Protein AF-A0A9E5XXP0-F1 (afdb_monomer)

Sequence (62 aa):
MMFKACKQCGRLVPKTEERCPYCGSKEFSEKVAGAIFILDAQHSIIAKILNKEEGIFALKRE

Radius of gyration: 11.29 Å; Cα contacts (8 Å, |Δi|>4): 117; chains: 1; bounding box: 27×21×29 Å

Structure (mmCIF, N/CA/C/O backbone):
data_AF-A0A9E5XXP0-F1
#
_entry.id   AF-A0A9E5XXP0-F1
#
loop_
_atom_site.group_PDB
_atom_site.id
_atom_site.type_symbol
_atom_site.label_atom_id
_atom_site.label_alt_id
_atom_site.label_comp_id
_atom_site.label_asym_id
_atom_site.label_entity_id
_atom_site.label_seq_id
_atom_site.pdbx_PDB_ins_code
_atom_site.Cartn_x
_atom_site.Cartn_y
_atom_site.Cartn_z
_atom_site.occupancy
_atom_site.B_iso_or_equiv
_atom_site.auth_seq_id
_atom_site.auth_comp_id
_atom_site.auth_asym_id
_atom_site.auth_atom_id
_atom_site.pdbx_PDB_model_num
ATOM 1 N N . MET A 1 1 ? -10.961 12.088 3.804 1.00 61.47 1 MET A N 1
ATOM 2 C CA . MET A 1 1 ? -10.504 11.005 2.900 1.00 61.47 1 MET A CA 1
ATOM 3 C C . MET A 1 1 ? -11.295 9.736 3.194 1.00 61.47 1 MET A C 1
ATOM 5 O O . MET A 1 1 ? -11.425 9.393 4.361 1.00 61.47 1 MET A O 1
ATOM 9 N N . MET A 1 2 ? -11.827 9.057 2.172 1.00 84.69 2 MET A N 1
ATOM 10 C CA . MET A 1 2 ? -12.575 7.787 2.316 1.00 84.69 2 MET A CA 1
ATOM 11 C C . MET A 1 2 ? -11.673 6.551 2.467 1.00 84.69 2 MET A C 1
ATOM 13 O O . MET A 1 2 ? -12.169 5.447 2.679 1.00 84.69 2 MET A O 1
ATOM 17 N N . PHE A 1 3 ? -10.354 6.736 2.398 1.00 92.44 3 PHE A N 1
ATOM 18 C CA . PHE A 1 3 ? -9.367 5.664 2.437 1.00 92.44 3 PHE A CA 1
ATOM 19 C C . PHE A 1 3 ? -8.441 5.799 3.644 1.00 92.44 3 PHE A C 1
ATOM 21 O O . PHE A 1 3 ? -8.183 6.905 4.124 1.00 92.44 3 PHE A O 1
ATOM 28 N N . LYS A 1 4 ? -7.933 4.657 4.099 1.00 95.25 4 LYS A N 1
ATOM 29 C CA . LYS A 1 4 ? -6.862 4.514 5.088 1.00 95.25 4 LYS A CA 1
ATOM 30 C C . LYS A 1 4 ? -5.770 3.619 4.511 1.00 95.25 4 LYS A C 1
ATOM 32 O O . LYS A 1 4 ? -6.049 2.764 3.670 1.00 95.25 4 LYS A O 1
ATOM 37 N N . ALA A 1 5 ? -4.528 3.810 4.937 1.00 97.12 5 ALA A N 1
ATOM 38 C CA . ALA A 1 5 ? -3.413 2.979 4.493 1.00 97.12 5 ALA A CA 1
ATOM 39 C C . ALA A 1 5 ? -3.156 1.853 5.489 1.00 97.12 5 ALA A C 1
ATOM 41 O O . ALA A 1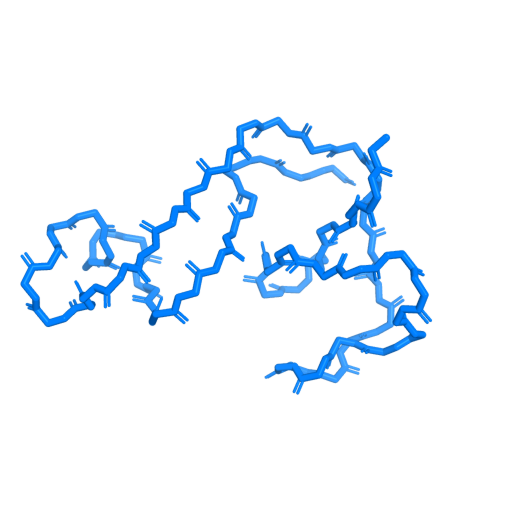 5 ? -3.038 2.098 6.687 1.00 97.12 5 ALA A O 1
ATOM 42 N N . CYS A 1 6 ? -3.009 0.622 5.012 1.00 97.00 6 CYS A N 1
ATOM 43 C CA . CYS A 1 6 ? -2.525 -0.468 5.852 1.00 97.00 6 CYS A CA 1
ATOM 44 C C . CYS A 1 6 ? -1.073 -0.195 6.273 1.00 97.00 6 CYS A C 1
ATOM 46 O O . CYS A 1 6 ? -0.215 -0.007 5.408 1.00 97.00 6 CYS A O 1
ATOM 48 N N . LYS A 1 7 ? -0.774 -0.206 7.579 1.00 95.88 7 LYS A N 1
ATOM 49 C CA . LYS A 1 7 ? 0.593 0.038 8.075 1.00 95.88 7 LYS A CA 1
ATOM 50 C C . LYS A 1 7 ? 1.566 -1.045 7.601 1.00 95.88 7 LYS A C 1
ATOM 52 O O . LYS A 1 7 ? 2.660 -0.710 7.150 1.00 95.88 7 LYS A O 1
ATOM 57 N N . GLN A 1 8 ? 1.109 -2.299 7.552 1.00 95.31 8 GLN A N 1
ATOM 58 C CA . GLN A 1 8 ? 1.904 -3.453 7.129 1.00 95.31 8 GLN A CA 1
ATOM 59 C C . GLN A 1 8 ? 2.253 -3.427 5.628 1.00 95.31 8 GLN A C 1
ATOM 61 O O . GLN A 1 8 ? 3.420 -3.310 5.267 1.00 95.31 8 GLN A O 1
ATOM 66 N N . CYS A 1 9 ? 1.266 -3.500 4.726 1.00 95.00 9 CYS A N 1
ATOM 67 C CA . CYS A 1 9 ? 1.539 -3.644 3.284 1.00 95.00 9 CYS A CA 1
ATOM 68 C C . CYS A 1 9 ? 1.536 -2.322 2.493 1.00 95.00 9 CYS A C 1
ATOM 70 O O . CYS A 1 9 ? 2.115 -2.249 1.403 1.00 95.00 9 CYS A O 1
ATOM 72 N N . GLY A 1 10 ? 0.910 -1.271 3.032 1.00 95.12 10 GLY A N 1
ATOM 73 C CA . GLY A 1 10 ? 0.823 0.048 2.404 1.00 95.12 10 GLY A CA 1
ATOM 74 C C . GLY A 1 10 ? -0.341 0.282 1.466 1.00 95.12 10 GLY A C 1
ATOM 75 O O . GLY A 1 10 ? -0.454 1.386 0.936 1.00 95.12 10 GLY A O 1
ATOM 76 N N . ARG A 1 11 ? -1.202 -0.715 1.257 1.00 96.69 11 ARG A N 1
ATOM 77 C CA . ARG A 1 11 ? -2.373 -0.555 0.396 1.00 96.69 11 ARG A CA 1
ATOM 78 C C . ARG A 1 11 ? -3.352 0.451 0.975 1.00 96.69 11 ARG A C 1
ATOM 80 O O . ARG A 1 11 ? -3.589 0.471 2.187 1.00 96.69 11 ARG A O 1
ATOM 87 N N . LEU A 1 12 ? -3.920 1.256 0.087 1.00 96.19 12 LEU A N 1
ATOM 88 C CA . LEU A 1 12 ? -5.059 2.100 0.395 1.00 96.19 12 LEU A CA 1
ATOM 89 C C . LEU A 1 12 ? -6.327 1.255 0.320 1.00 96.19 12 LEU A C 1
ATOM 91 O O . LEU A 1 12 ? -6.603 0.613 -0.689 1.00 96.19 12 LEU A O 1
ATOM 95 N N . VAL A 1 13 ? -7.074 1.240 1.417 1.00 95.88 13 VAL A N 1
ATOM 96 C CA . VAL A 1 13 ? -8.328 0.498 1.553 1.00 95.88 13 VAL A CA 1
ATOM 97 C C . VAL A 1 13 ? -9.430 1.439 2.030 1.00 95.88 13 VAL A C 1
ATOM 99 O O . VAL A 1 13 ? -9.124 2.433 2.703 1.00 95.88 13 VAL A O 1
ATOM 102 N N . PRO A 1 14 ? -10.703 1.171 1.701 1.00 95.06 14 PRO A N 1
ATOM 103 C CA . PRO A 1 14 ? -11.821 1.927 2.251 1.00 95.06 14 PRO A CA 1
ATOM 104 C C . PRO A 1 14 ? -11.790 1.945 3.783 1.00 95.06 14 PRO A C 1
ATOM 106 O O . PRO A 1 14 ? -11.395 0.971 4.427 1.00 95.06 14 PRO A O 1
ATOM 109 N N . LYS A 1 15 ? -12.225 3.048 4.400 1.00 93.12 15 LYS A N 1
ATOM 110 C CA . LYS A 1 15 ? -12.277 3.144 5.870 1.00 93.12 15 LYS A CA 1
ATOM 111 C C . LYS A 1 15 ? -13.191 2.096 6.515 1.00 93.12 15 LYS A C 1
ATOM 113 O O . LYS A 1 15 ? -12.920 1.712 7.653 1.00 93.12 15 LYS A O 1
ATOM 118 N N . THR A 1 16 ? -14.195 1.625 5.777 1.00 94.12 16 THR A N 1
ATOM 119 C CA . THR A 1 16 ? -15.148 0.578 6.171 1.00 94.12 16 THR A CA 1
ATOM 120 C C . THR A 1 16 ? -14.501 -0.792 6.372 1.00 94.12 16 THR A C 1
ATOM 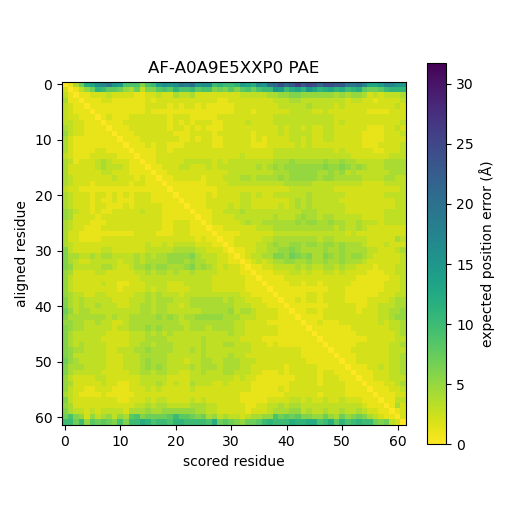122 O O . THR A 1 16 ? -15.072 -1.623 7.065 1.00 94.12 16 THR A O 1
ATOM 125 N N . GLU A 1 17 ? -13.311 -1.033 5.813 1.00 95.25 17 GLU A N 1
ATOM 126 C CA . GLU A 1 17 ? -12.611 -2.313 5.952 1.00 95.25 17 GLU A CA 1
ATOM 127 C C . GLU A 1 17 ? -12.032 -2.486 7.357 1.00 95.25 17 GLU A C 1
ATOM 129 O O . GLU A 1 17 ? -11.090 -1.792 7.739 1.00 95.25 17 GLU A O 1
ATOM 134 N N . GLU A 1 18 ? -12.533 -3.437 8.140 1.00 94.81 18 GLU A N 1
ATOM 135 C CA . GLU A 1 18 ? -11.994 -3.727 9.478 1.00 94.81 18 GLU A CA 1
ATOM 136 C C . GLU A 1 18 ? -10.640 -4.450 9.434 1.00 94.81 18 GLU A C 1
ATOM 138 O O . GLU A 1 18 ? -9.837 -4.360 10.366 1.00 94.81 18 GLU A O 1
ATOM 143 N N . ARG A 1 19 ? -10.363 -5.161 8.337 1.00 97.31 19 ARG A N 1
ATOM 144 C CA . ARG A 1 19 ? -9.143 -5.941 8.127 1.00 97.31 19 ARG A CA 1
ATOM 145 C C . ARG A 1 19 ? -8.653 -5.736 6.703 1.00 97.31 19 ARG A C 1
ATOM 147 O O . ARG A 1 19 ? -9.444 -5.669 5.777 1.00 97.31 19 ARG A O 1
ATOM 154 N N . CYS A 1 20 ? -7.341 -5.633 6.513 1.00 96.50 20 CYS A N 1
ATOM 155 C CA . CYS A 1 20 ? -6.777 -5.419 5.190 1.00 96.50 20 CYS A CA 1
ATOM 156 C C . CYS A 1 20 ? -7.025 -6.674 4.337 1.00 96.50 20 CYS A C 1
ATOM 158 O O . CYS A 1 20 ? -6.466 -7.722 4.675 1.00 96.50 20 CYS A O 1
ATOM 160 N N . PRO A 1 21 ? -7.777 -6.590 3.225 1.00 96.25 21 PRO A N 1
ATOM 161 C CA . PRO A 1 21 ? -8.133 -7.766 2.427 1.00 96.25 21 PRO A CA 1
ATOM 162 C C . PRO A 1 21 ? -6.930 -8.385 1.703 1.00 96.25 21 PRO A C 1
ATOM 164 O O . PRO A 1 21 ? -7.013 -9.495 1.199 1.00 96.25 21 PRO A O 1
ATOM 167 N N . TYR A 1 22 ? -5.792 -7.688 1.685 1.00 95.38 22 TYR A N 1
ATOM 168 C CA . TYR A 1 22 ? -4.596 -8.107 0.958 1.00 95.38 22 TYR A CA 1
ATOM 169 C C . TYR A 1 22 ? -3.528 -8.761 1.836 1.00 95.38 22 TYR A C 1
ATOM 171 O O . TYR A 1 22 ? -2.728 -9.546 1.349 1.00 95.38 22 TYR A O 1
ATOM 179 N N . CYS A 1 23 ? -3.466 -8.415 3.125 1.00 95.62 23 CYS A N 1
ATOM 180 C CA . CYS A 1 23 ? -2.431 -8.944 4.025 1.00 95.62 23 CYS A CA 1
ATOM 181 C C . CYS A 1 23 ? -2.956 -9.377 5.398 1.00 95.62 23 CYS A C 1
ATOM 183 O O . CYS A 1 23 ? -2.195 -9.882 6.217 1.00 95.62 23 CYS A O 1
ATOM 185 N N . GLY A 1 24 ? -4.238 -9.144 5.686 1.00 96.44 24 GLY A N 1
ATOM 186 C CA . GLY A 1 24 ? -4.865 -9.533 6.943 1.00 96.44 24 GLY A CA 1
ATOM 187 C C . GLY A 1 24 ? -4.531 -8.652 8.152 1.00 96.44 24 GLY A C 1
ATOM 188 O O . GLY A 1 24 ? -5.018 -8.948 9.242 1.00 96.44 24 GLY A O 1
ATOM 189 N N . SER A 1 25 ? -3.746 -7.584 8.016 1.00 96.88 25 SER A N 1
ATOM 190 C CA . SER A 1 25 ? -3.486 -6.660 9.131 1.00 96.88 25 SER A CA 1
ATOM 191 C C . SER A 1 25 ? -4.749 -5.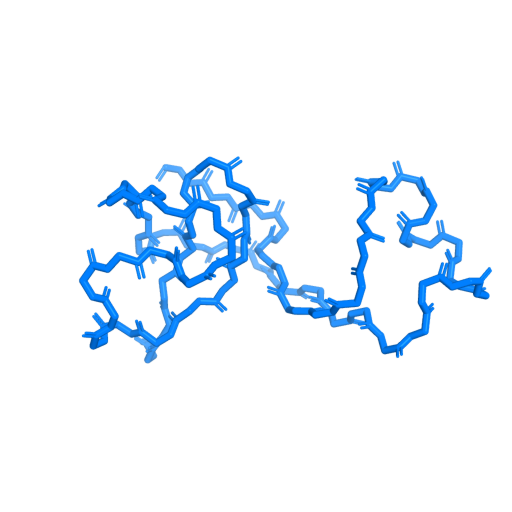884 9.537 1.00 96.88 25 SER A C 1
ATOM 193 O O . SER A 1 25 ? -5.574 -5.550 8.685 1.00 96.88 25 SER A O 1
ATOM 195 N N . LYS A 1 26 ? -4.886 -5.571 10.830 1.00 96.50 26 LYS A N 1
ATOM 196 C CA . LYS A 1 26 ? -5.900 -4.641 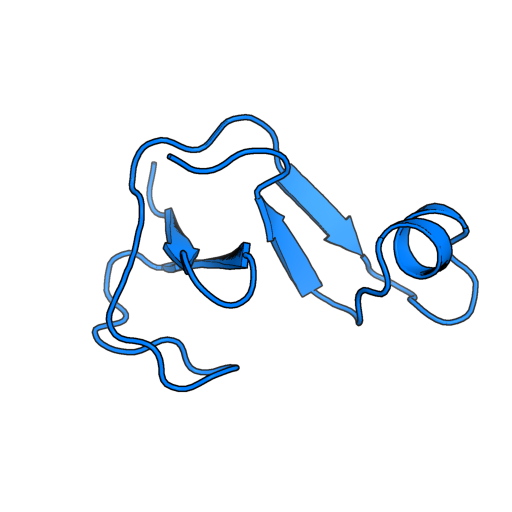11.368 1.00 96.50 26 LYS A CA 1
ATOM 197 C C . LYS A 1 26 ? -5.319 -3.255 11.679 1.00 96.50 26 LYS A C 1
ATOM 199 O O . LYS A 1 26 ? -6.021 -2.383 12.180 1.00 96.50 26 LYS A O 1
ATOM 204 N N . GLU A 1 27 ? -4.036 -3.049 11.389 1.00 96.69 27 GLU A N 1
ATOM 205 C CA . GLU A 1 27 ? -3.334 -1.805 11.680 1.00 96.69 27 GLU A CA 1
ATOM 206 C C . GLU A 1 27 ? -3.365 -0.871 10.474 1.00 96.69 27 GLU A C 1
ATOM 208 O O . GLU A 1 27 ? -2.849 -1.173 9.389 1.00 96.69 27 GLU A O 1
ATOM 213 N N . PHE A 1 28 ? -3.956 0.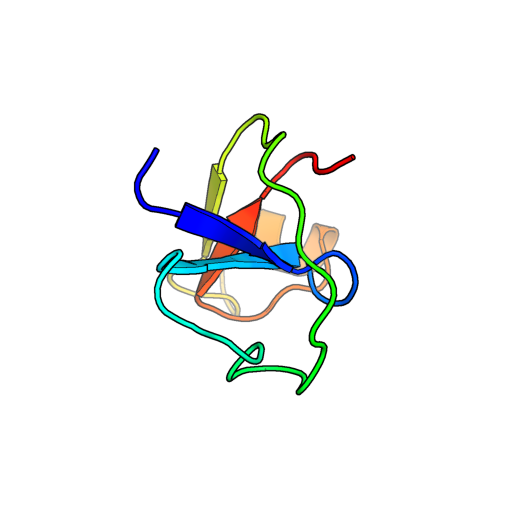302 10.682 1.00 96.62 28 PHE A N 1
ATOM 214 C CA . PHE A 1 28 ? -4.146 1.299 9.641 1.00 96.62 28 PHE A CA 1
ATOM 215 C C . PHE A 1 28 ? -3.659 2.677 10.078 1.00 96.62 28 PHE A C 1
ATOM 217 O O . PHE A 1 28 ? -3.626 3.004 11.263 1.00 96.62 28 PHE A O 1
ATOM 224 N N . SER A 1 29 ? -3.292 3.490 9.093 1.00 95.31 29 SER A N 1
ATOM 225 C CA . SER A 1 29 ? -3.018 4.912 9.240 1.00 95.31 29 SER A CA 1
ATOM 226 C C . SER A 1 29 ? -4.045 5.724 8.464 1.00 95.31 29 SER A C 1
ATOM 228 O O . SER A 1 29 ? -4.318 5.440 7.294 1.00 95.31 29 SER A O 1
ATOM 230 N N . GLU A 1 30 ? -4.587 6.760 9.098 1.00 93.62 30 GLU A N 1
ATOM 231 C CA . GLU A 1 30 ? -5.364 7.792 8.403 1.00 93.62 30 GLU A CA 1
ATOM 232 C C . GLU A 1 30 ? -4.485 8.931 7.869 1.00 93.62 30 GLU A C 1
ATOM 234 O O . GLU A 1 30 ? -4.921 9.703 7.016 1.00 93.62 30 GLU A O 1
ATOM 239 N N . LYS A 1 31 ? -3.241 9.032 8.351 1.00 93.12 31 LYS A N 1
ATOM 240 C CA . LYS A 1 31 ? -2.275 10.043 7.924 1.00 93.12 31 LYS A CA 1
ATOM 241 C C . LYS A 1 31 ? -1.500 9.511 6.729 1.00 93.12 31 LYS A C 1
ATOM 243 O O . LYS A 1 31 ? -0.486 8.829 6.871 1.00 93.12 31 LYS A O 1
ATOM 248 N N . VAL A 1 32 ? -2.011 9.815 5.543 1.00 91.50 32 VAL A N 1
ATOM 249 C CA . VAL A 1 32 ? -1.421 9.389 4.275 1.00 91.50 32 VAL A CA 1
ATOM 250 C C . VAL A 1 32 ? -1.007 10.604 3.461 1.00 91.50 32 VAL A C 1
ATOM 252 O O . VAL A 1 32 ? -1.788 11.540 3.304 1.00 91.50 32 VAL A O 1
ATOM 255 N N . ALA A 1 33 ? 0.200 10.564 2.899 1.00 91.38 33 ALA A N 1
ATOM 256 C CA . ALA A 1 33 ? 0.663 11.549 1.931 1.00 91.38 33 ALA A CA 1
ATOM 257 C C . ALA A 1 33 ? 1.051 10.854 0.623 1.00 91.38 33 ALA A C 1
ATOM 259 O O . ALA A 1 33 ? 1.888 9.949 0.613 1.00 91.38 33 ALA A O 1
ATOM 260 N N . GLY A 1 34 ? 0.430 11.299 -0.472 1.00 91.44 34 GLY A N 1
ATOM 261 C CA . GLY A 1 34 ? 0.627 10.747 -1.809 1.00 91.44 34 GLY A CA 1
ATOM 262 C C . GLY A 1 34 ? 0.016 9.354 -2.000 1.00 91.44 34 GLY A C 1
ATOM 263 O O . GLY A 1 34 ? -0.078 8.545 -1.075 1.00 91.44 34 GLY A O 1
ATOM 264 N N . ALA A 1 35 ? -0.382 9.066 -3.234 1.00 93.69 35 ALA A N 1
ATOM 265 C CA . ALA A 1 35 ? -0.869 7.757 -3.642 1.00 93.69 35 ALA A CA 1
ATOM 266 C C . ALA A 1 35 ? -0.187 7.348 -4.946 1.00 93.69 35 ALA A C 1
ATOM 268 O O . ALA A 1 35 ? 0.057 8.189 -5.811 1.00 93.69 35 ALA A O 1
ATOM 269 N N . ILE A 1 36 ? 0.101 6.059 -5.080 1.00 95.19 36 ILE A N 1
ATOM 270 C CA . ILE A 1 36 ? 0.575 5.457 -6.320 1.00 95.19 36 ILE A CA 1
ATOM 271 C C . ILE A 1 36 ? -0.426 4.409 -6.789 1.00 95.19 36 ILE A C 1
ATOM 273 O O . ILE A 1 36 ? -0.924 3.610 -5.996 1.00 95.19 36 ILE A O 1
ATOM 277 N N . PHE A 1 37 ? -0.701 4.435 -8.088 1.00 96.56 37 PHE A N 1
ATOM 278 C CA . PHE A 1 37 ? -1.578 3.505 -8.778 1.00 96.56 37 PHE A CA 1
ATOM 279 C C . PHE A 1 37 ? -0.705 2.688 -9.723 1.00 96.56 37 PHE A C 1
ATOM 281 O O . PHE A 1 37 ? -0.168 3.218 -10.695 1.00 96.56 37 PHE A O 1
ATOM 288 N N . ILE A 1 38 ? -0.515 1.413 -9.404 1.00 96.88 38 ILE A N 1
ATOM 289 C CA . ILE A 1 38 ? 0.224 0.475 -10.245 1.00 96.88 38 ILE A CA 1
ATOM 290 C C . ILE A 1 38 ? -0.813 -0.322 -11.023 1.00 96.88 38 ILE A C 1
ATOM 292 O O . ILE A 1 38 ? -1.515 -1.146 -10.442 1.00 96.88 38 ILE A O 1
ATOM 296 N N . LEU A 1 39 ? -0.934 -0.019 -12.315 1.00 96.75 39 LEU A N 1
ATOM 297 C CA . LEU A 1 39 ? -1.892 -0.670 -13.215 1.00 96.75 39 LEU A CA 1
ATOM 298 C C . LEU A 1 39 ? -1.297 -1.892 -13.923 1.00 96.75 39 LEU A C 1
ATOM 300 O O . LEU A 1 39 ? -2.025 -2.828 -14.208 1.00 96.75 39 LEU A O 1
ATOM 304 N N . ASP A 1 40 ? 0.010 -1.868 -14.186 1.00 97.12 40 ASP A N 1
ATOM 305 C CA . ASP A 1 40 ? 0.763 -2.964 -14.796 1.00 97.12 40 ASP A CA 1
ATOM 306 C C . ASP A 1 40 ? 2.112 -3.072 -14.078 1.00 97.12 40 ASP A C 1
ATOM 308 O O . ASP A 1 40 ? 3.012 -2.241 -14.263 1.00 97.12 40 ASP A O 1
ATOM 312 N N . ALA A 1 41 ? 2.243 -4.065 -13.199 1.00 96.44 41 ALA A N 1
ATOM 313 C CA . ALA A 1 41 ? 3.468 -4.255 -12.4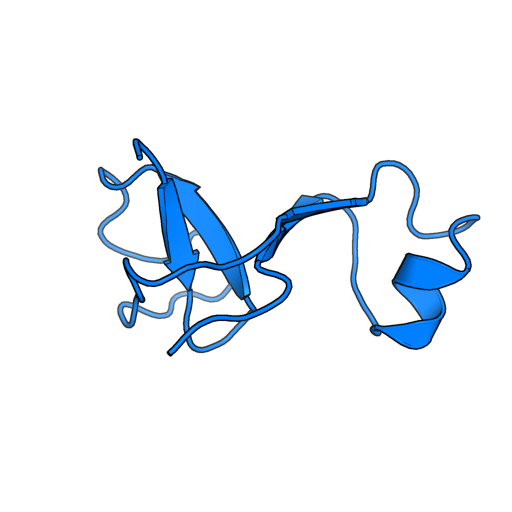23 1.00 96.44 41 ALA A CA 1
ATOM 314 C C . ALA A 1 41 ? 4.621 -4.834 -13.265 1.00 96.44 41 ALA A C 1
ATOM 316 O O . ALA A 1 41 ? 5.789 -4.602 -12.945 1.00 96.44 41 ALA A O 1
ATOM 317 N N . GLN A 1 42 ? 4.317 -5.548 -14.355 1.00 97.00 42 GLN A N 1
ATOM 318 C CA . GLN A 1 42 ? 5.319 -6.181 -15.218 1.00 97.00 42 GLN A CA 1
ATOM 319 C C . GLN A 1 42 ? 6.132 -5.134 -15.989 1.00 97.00 42 GLN A C 1
ATOM 321 O O . GLN A 1 42 ? 7.360 -5.248 -16.111 1.00 97.00 42 GLN A O 1
ATOM 326 N N . HIS A 1 43 ? 5.471 -4.069 -16.448 1.00 97.50 43 HIS A N 1
ATOM 327 C CA . HIS A 1 43 ? 6.096 -3.016 -17.252 1.00 97.50 43 HIS A CA 1
ATOM 328 C C . HIS A 1 43 ? 6.406 -1.728 -16.470 1.00 97.50 43 HIS A C 1
ATOM 330 O O . HIS A 1 43 ? 7.153 -0.880 -16.958 1.00 97.50 43 HIS A O 1
ATOM 336 N N . SER A 1 44 ? 5.921 -1.578 -15.233 1.00 97.19 44 SER A N 1
ATOM 337 C CA . SER A 1 44 ? 6.187 -0.389 -14.415 1.00 97.19 44 SER A CA 1
ATOM 338 C C . SER A 1 44 ? 7.557 -0.426 -13.726 1.00 97.19 44 SER A C 1
ATOM 340 O O . SER A 1 44 ? 7.816 -1.231 -12.830 1.00 97.19 44 SER A O 1
ATOM 342 N N . ILE A 1 45 ? 8.431 0.521 -14.081 1.00 97.31 45 ILE A N 1
ATOM 343 C 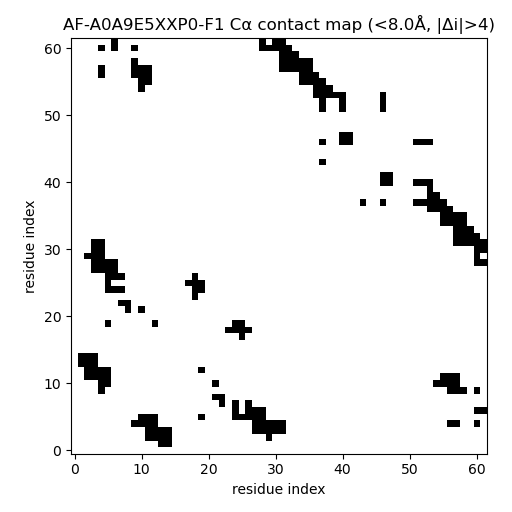CA . ILE A 1 45 ? 9.719 0.736 -13.393 1.00 97.31 45 ILE A CA 1
ATOM 344 C C . ILE A 1 45 ? 9.487 1.084 -11.918 1.00 97.31 45 ILE A C 1
ATOM 346 O O . ILE A 1 45 ? 10.200 0.594 -11.044 1.00 97.31 45 ILE A O 1
ATOM 350 N N . ILE A 1 46 ? 8.461 1.8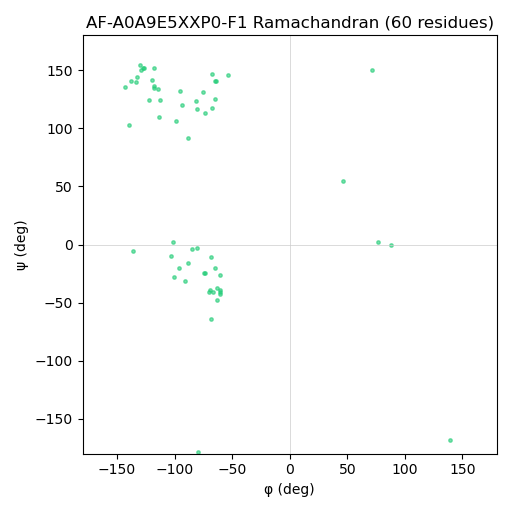87 -11.627 1.00 95.56 46 ILE A N 1
ATOM 351 C CA . ILE A 1 46 ? 8.159 2.296 -10.253 1.00 95.56 46 ILE A CA 1
ATOM 352 C C . ILE A 1 46 ? 7.715 1.086 -9.420 1.00 95.56 46 ILE A C 1
ATOM 354 O O . ILE A 1 46 ? 8.157 0.935 -8.283 1.00 95.56 46 ILE A O 1
ATOM 358 N N . ALA A 1 47 ? 6.901 0.191 -9.989 1.00 96.12 47 ALA A N 1
ATOM 359 C CA . ALA A 1 47 ? 6.483 -1.041 -9.321 1.00 96.12 47 ALA A CA 1
ATOM 360 C C . ALA A 1 47 ? 7.680 -1.935 -8.966 1.00 96.12 47 ALA A C 1
ATOM 362 O O . ALA A 1 47 ? 7.766 -2.421 -7.839 1.00 96.12 47 ALA A O 1
ATOM 363 N N . LYS A 1 48 ? 8.644 -2.072 -9.887 1.00 96.31 48 LYS A N 1
ATOM 364 C CA . LYS A 1 48 ? 9.887 -2.831 -9.672 1.00 96.31 48 LYS A CA 1
ATOM 365 C C . LYS A 1 48 ? 10.747 -2.225 -8.565 1.00 96.31 48 LYS A C 1
ATOM 367 O O . LYS A 1 48 ? 11.155 -2.945 -7.661 1.00 96.31 48 LYS A O 1
ATOM 372 N N . ILE A 1 49 ? 10.971 -0.908 -8.595 1.00 95.94 49 ILE A N 1
ATOM 373 C CA . ILE A 1 49 ? 11.764 -0.201 -7.572 1.00 95.94 49 ILE A CA 1
ATOM 374 C C . ILE A 1 49 ? 11.129 -0.348 -6.185 1.00 95.94 49 ILE A C 1
ATOM 376 O O . ILE A 1 49 ? 11.831 -0.555 -5.199 1.00 95.94 49 ILE A O 1
ATOM 380 N N . LEU A 1 50 ? 9.801 -0.256 -6.102 1.00 91.94 50 LEU A N 1
ATOM 381 C CA . LEU A 1 50 ? 9.075 -0.358 -4.836 1.00 91.94 50 LEU A CA 1
ATOM 382 C C . LEU A 1 50 ? 8.771 -1.805 -4.415 1.00 91.94 50 LEU A C 1
ATOM 384 O O . LEU A 1 50 ? 8.212 -2.007 -3.334 1.00 91.94 50 LEU A O 1
ATOM 388 N N . ASN A 1 51 ? 9.111 -2.790 -5.254 1.00 94.19 51 ASN A N 1
ATOM 389 C CA . ASN A 1 51 ? 8.718 -4.193 -5.126 1.00 94.19 51 ASN A CA 1
ATOM 390 C C . ASN A 1 51 ? 7.216 -4.347 -4.811 1.00 94.19 51 ASN A C 1
ATOM 392 O O . ASN A 1 51 ? 6.817 -4.905 -3.782 1.00 94.19 51 ASN A O 1
ATOM 396 N N . LYS A 1 52 ? 6.377 -3.751 -5.663 1.00 94.56 52 LYS A N 1
ATOM 397 C CA . LYS A 1 52 ? 4.919 -3.742 -5.520 1.00 94.56 52 LYS A CA 1
ATOM 398 C C . LYS A 1 52 ? 4.238 -4.400 -6.708 1.00 94.56 52 LYS A C 1
ATOM 400 O O . LYS A 1 52 ? 4.623 -4.213 -7.855 1.00 94.56 52 LYS A O 1
ATOM 405 N N . GLU A 1 53 ? 3.186 -5.132 -6.385 1.00 95.44 53 GLU A N 1
ATOM 406 C CA . GLU A 1 53 ? 2.204 -5.660 -7.324 1.00 95.44 53 GLU A CA 1
ATOM 407 C C . GLU A 1 53 ? 1.187 -4.580 -7.733 1.00 95.44 53 GLU A C 1
ATOM 409 O O . GLU A 1 53 ? 1.245 -3.432 -7.284 1.00 95.44 53 GLU A O 1
ATOM 414 N N . GLU A 1 54 ? 0.228 -4.961 -8.570 1.00 97.12 54 GLU A N 1
ATOM 415 C CA . GLU A 1 54 ? -0.850 -4.082 -9.011 1.00 97.12 54 GLU A CA 1
ATOM 416 C C . GLU A 1 54 ? -1.762 -3.656 -7.855 1.00 97.12 54 GLU A C 1
ATOM 418 O O . GLU A 1 54 ? -2.099 -4.420 -6.937 1.00 97.12 54 GLU A O 1
ATOM 423 N N . GLY A 1 55 ? -2.178 -2.393 -7.901 1.00 96.06 55 GLY A N 1
ATOM 424 C CA . GLY A 1 55 ? -3.072 -1.804 -6.918 1.00 96.06 55 GLY A CA 1
ATOM 425 C C . GLY A 1 55 ? -2.702 -0.386 -6.510 1.00 96.06 55 GLY A C 1
ATOM 426 O O . GLY A 1 55 ? -1.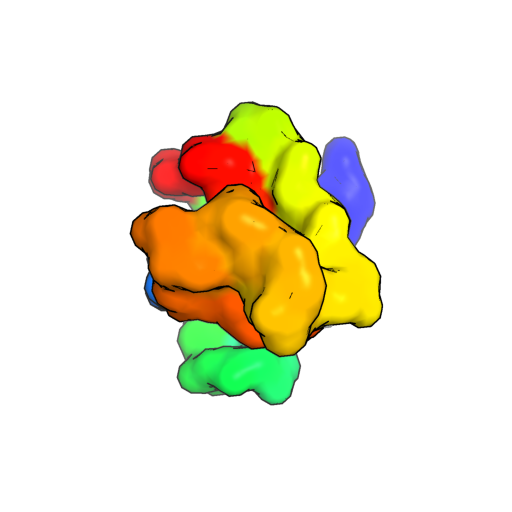879 0.289 -7.128 1.00 96.06 55 GLY A O 1
ATOM 427 N N . ILE A 1 56 ? -3.359 0.063 -5.442 1.00 96.19 56 ILE A N 1
ATOM 428 C CA . ILE A 1 56 ? -3.276 1.435 -4.949 1.00 96.19 56 ILE A CA 1
ATOM 429 C C . ILE A 1 56 ? -2.564 1.437 -3.598 1.00 96.19 56 ILE A C 1
ATOM 431 O O . ILE A 1 56 ? -2.999 0.774 -2.651 1.00 96.19 56 ILE A O 1
ATOM 435 N N . PHE A 1 57 ? -1.488 2.210 -3.491 1.00 96.25 57 PHE A N 1
ATOM 436 C CA . PHE A 1 57 ? -0.657 2.272 -2.292 1.00 96.25 57 PHE A CA 1
ATOM 437 C C . PHE A 1 57 ? -0.435 3.711 -1.839 1.00 96.25 57 PHE A C 1
ATOM 439 O O . PHE A 1 57 ? -0.392 4.642 -2.640 1.00 96.25 57 PHE A O 1
ATOM 446 N N . ALA A 1 58 ? -0.256 3.880 -0.535 1.00 95.75 58 ALA A N 1
ATOM 447 C CA . ALA A 1 58 ? 0.221 5.118 0.059 1.00 95.75 58 ALA A CA 1
ATOM 448 C C . ALA A 1 58 ? 1.730 5.272 -0.175 1.00 95.75 58 ALA A C 1
ATOM 450 O O . ALA A 1 58 ? 2.487 4.348 0.136 1.00 95.75 58 ALA A O 1
ATOM 451 N N . LEU A 1 59 ? 2.170 6.445 -0.647 1.00 92.56 59 LEU A N 1
ATOM 452 C CA . LEU A 1 59 ? 3.603 6.756 -0.759 1.00 92.56 59 LEU A CA 1
ATOM 453 C C . LEU A 1 59 ? 4.240 6.952 0.623 1.00 92.56 59 LEU A C 1
ATOM 455 O O . LEU A 1 59 ? 5.323 6.434 0.883 1.00 92.56 59 LEU A O 1
ATOM 459 N N . LYS A 1 60 ? 3.537 7.632 1.536 1.00 92.00 60 LYS A N 1
ATOM 460 C CA . LYS A 1 60 ? 3.920 7.758 2.948 1.00 92.00 60 LYS A CA 1
ATOM 461 C C . LYS A 1 60 ? 2.717 7.505 3.858 1.00 92.00 60 LYS A C 1
ATOM 463 O O . LYS A 1 60 ? 1.608 7.953 3.566 1.00 92.00 60 LYS A O 1
ATOM 468 N N . ARG A 1 61 ? 2.955 6.794 4.963 1.00 88.50 61 ARG A N 1
ATOM 469 C CA . ARG A 1 61 ? 1.985 6.473 6.023 1.00 88.50 61 ARG A CA 1
ATOM 470 C C . ARG A 1 61 ? 2.681 6.513 7.390 1.00 88.50 61 ARG A C 1
ATOM 472 O O . ARG A 1 61 ? 3.793 6.000 7.486 1.00 88.50 61 ARG A O 1
ATOM 479 N N . GLU A 1 62 ? 2.050 7.127 8.394 1.00 80.81 62 GLU A N 1
ATOM 480 C CA . GLU A 1 62 ? 2.559 7.256 9.785 1.00 80.81 62 GLU A CA 1
ATOM 481 C C . GLU A 1 62 ? 1.788 6.371 10.781 1.00 80.81 62 GLU A C 1
ATOM 483 O O . GLU A 1 62 ? 0.539 6.303 10.710 1.00 80.81 62 GLU A O 1
#

Nearest PDB structures (foldseek):
  3p8b-assembly1_A  TM=9.030E-01  e=1.379E-04  Pyrococcus furiosus
  1ryq-assembly1_A  TM=8.649E-01  e=8.126E-05  Pyrococcus furiosus
  8p2i-assembly1_I  TM=8.497E-01  e=3.257E-04  Pyrococcus furiosus DSM 3638
  8oki-assembly1_I  TM=8.455E-01  e=5.173E-04  Pyrococcus furiosus DSM 3638
  3qqc-assembly1_E  TM=8.990E-01  e=1.394E-03  Pyrococcus furiosus

Secondary structure (DSSP, 8-state):
--EEEETTT-BEEETT-SS-TTT----EES-EEEEEEES-TTT-HHHHHHT--SEEEEEEE-

pLDDT: mean 94.32, std 5.1, range [61.47, 97.5]

Solvent-accessible surface area (backbone atoms only — not comparable to full-atom values): 3710 Å² total; per-residue (Å²): 127,71,51,28,26,32,67,86,86,25,41,55,39,55,64,85,56,78,47,41,93,87,78,66,47,70,52,68,17,80,56,65,48,66,74,45,77,35,86,49,36,91,81,31,66,66,24,58,76,67,72,39,70,64,45,47,30,41,71,37,73,101

Foldseek 3Di:
DQWWAAPVPFATDGPPDCADPPPRDNDTFPDADDKDAAQDLVPDPVCVVVVHDGHMGTPDGD

Mean predicted aligned error: 2.87 Å